Protein AF-C7S705-F1 (afdb_monomer_lite)

pLDDT: mean 89.59, std 7.22, range [69.94, 96.56]

Foldseek 3Di:
DDKADAPVDLQWIWDFDDDPNDGPWIFIAGPVPRHTDDTDPDDDGDDDD

Sequence (49 aa):
VIYVFPAESDSEALRIELFDGEVEKITLFDPLTGETMRNLMRFTVYPKT

InterPro domains:
  IPR027417 P-loop containing nucleoside triphosphate hydrolase [SSF52540] (2-48)
  IPR041471 UvrB, interaction domain [PF17757] (1-49)

Radius of gyration: 10.85 Å; chains: 1; bounding box: 23×23×29 Å

Structure (mmCIF, N/CA/C/O backbone):
data_AF-C7S705-F1
#
_entry.id   AF-C7S705-F1
#
loop_
_atom_site.group_PDB
_atom_site.id
_atom_site.type_symbol
_atom_site.label_atom_id
_atom_site.label_alt_id
_atom_site.label_comp_id
_atom_site.label_asym_id
_atom_site.label_entity_id
_atom_site.label_seq_id
_atom_site.pdbx_PDB_ins_code
_atom_site.Cartn_x
_atom_site.Cartn_y
_atom_site.Cartn_z
_atom_site.occupancy
_atom_site.B_iso_or_equiv
_atom_site.auth_seq_id
_atom_site.auth_comp_id
_atom_site.auth_asym_id
_atom_site.auth_atom_id
_atom_site.pdbx_PDB_model_num
ATOM 1 N N . VAL A 1 1 ? -8.317 -3.654 2.326 1.00 85.12 1 VAL A N 1
ATOM 2 C CA . VAL A 1 1 ? -6.900 -3.706 1.895 1.00 85.12 1 VAL A CA 1
ATOM 3 C C . VAL A 1 1 ? -6.866 -3.756 0.380 1.00 85.12 1 VAL A C 1
ATOM 5 O O . VAL A 1 1 ? -7.621 -4.531 -0.194 1.00 85.12 1 VAL A O 1
ATOM 8 N N . ILE A 1 2 ? -6.050 -2.913 -0.246 1.00 91.56 2 ILE A N 1
ATOM 9 C CA . ILE A 1 2 ? -5.855 -2.848 -1.699 1.00 91.56 2 ILE A CA 1
ATOM 10 C C . ILE A 1 2 ? -4.395 -3.181 -2.000 1.00 91.56 2 ILE A C 1
ATOM 12 O O . ILE A 1 2 ? -3.495 -2.676 -1.330 1.00 91.56 2 ILE A O 1
ATOM 16 N N . TYR A 1 3 ? -4.171 -4.014 -3.015 1.00 88.88 3 TYR A N 1
ATOM 17 C CA . TYR A 1 3 ? -2.843 -4.329 -3.532 1.00 88.88 3 TYR A CA 1
ATOM 18 C C . TYR A 1 3 ? -2.664 -3.715 -4.915 1.00 88.88 3 TYR A C 1
ATOM 20 O O . TYR A 1 3 ? -3.516 -3.894 -5.784 1.00 88.88 3 TYR A O 1
ATOM 28 N N . VAL A 1 4 ? -1.559 -3.002 -5.113 1.00 89.75 4 VAL A N 1
ATOM 29 C CA . VAL A 1 4 ? -1.164 -2.442 -6.406 1.00 89.75 4 VAL A CA 1
ATOM 30 C C . VAL A 1 4 ? 0.159 -3.075 -6.812 1.00 89.75 4 VAL A C 1
ATOM 32 O O . VAL A 1 4 ? 1.125 -3.025 -6.054 1.00 89.75 4 VAL A O 1
ATOM 35 N N . PHE A 1 5 ? 0.188 -3.652 -8.011 1.00 87.88 5 PHE A N 1
ATOM 36 C CA . PHE A 1 5 ? 1.375 -4.244 -8.625 1.00 87.88 5 PHE A CA 1
ATOM 37 C C . PHE A 1 5 ? 1.856 -3.286 -9.722 1.00 87.88 5 PHE A C 1
ATOM 39 O O . PHE A 1 5 ? 1.216 -3.214 -10.778 1.00 87.88 5 PHE A O 1
ATOM 46 N N . PRO A 1 6 ? 2.893 -2.468 -9.458 1.00 78.56 6 PRO A N 1
ATOM 47 C CA . PRO A 1 6 ? 3.365 -1.472 -10.408 1.00 78.56 6 PRO A CA 1
ATOM 48 C C . PRO A 1 6 ? 3.912 -2.146 -11.664 1.00 78.56 6 PRO A C 1
ATOM 50 O O . PRO A 1 6 ? 4.628 -3.135 -11.591 1.00 78.56 6 PRO A O 1
ATOM 53 N N . ALA A 1 7 ? 3.633 -1.576 -12.832 1.00 75.06 7 ALA A N 1
ATOM 54 C CA . ALA A 1 7 ? 4.164 -2.099 -14.091 1.00 75.06 7 ALA A CA 1
ATOM 55 C C . ALA A 1 7 ? 5.688 -1.968 -14.230 1.00 75.06 7 ALA A C 1
ATOM 57 O O . ALA A 1 7 ? 6.278 -2.606 -15.095 1.00 75.06 7 ALA A O 1
ATOM 58 N N . GLU A 1 8 ? 6.288 -1.092 -13.426 1.00 70.50 8 GLU A N 1
ATOM 59 C CA . GLU A 1 8 ? 7.717 -0.777 -13.410 1.00 70.50 8 GLU A CA 1
ATOM 60 C C . GLU A 1 8 ? 8.529 -1.654 -12.445 1.00 70.50 8 GLU A C 1
ATOM 62 O O . GLU A 1 8 ? 9.756 -1.623 -12.499 1.00 70.50 8 GLU A O 1
ATOM 67 N N . SER A 1 9 ? 7.871 -2.420 -11.564 1.00 69.94 9 SER A N 1
ATOM 68 C CA . SER A 1 9 ? 8.542 -3.231 -10.547 1.00 69.94 9 SER A CA 1
ATOM 69 C C . SER A 1 9 ? 7.853 -4.580 -10.377 1.00 69.94 9 SER A C 1
ATOM 71 O O . SER A 1 9 ? 6.751 -4.664 -9.839 1.00 69.94 9 SER A O 1
ATOM 73 N N . ASP A 1 10 ? 8.537 -5.643 -10.803 1.00 70.94 10 ASP A N 1
ATOM 74 C CA . ASP A 1 10 ? 8.110 -7.027 -10.563 1.00 70.94 10 ASP A CA 1
ATOM 75 C C . ASP A 1 10 ? 8.504 -7.519 -9.155 1.00 70.94 10 ASP A C 1
ATOM 77 O O . ASP A 1 10 ? 7.985 -8.527 -8.675 1.00 70.94 10 ASP A O 1
ATOM 81 N N . SER A 1 11 ? 9.420 -6.806 -8.485 1.00 80.75 11 SER A N 1
ATOM 82 C CA . SER A 1 11 ? 10.024 -7.223 -7.211 1.00 80.75 11 SER A CA 1
ATOM 83 C C . SER A 1 11 ? 9.322 -6.660 -5.975 1.00 80.75 11 SER A C 1
ATOM 85 O O . SER A 1 11 ? 9.491 -7.192 -4.882 1.00 80.75 11 SER A O 1
ATOM 87 N N . GLU A 1 12 ? 8.558 -5.575 -6.112 1.00 88.50 12 GLU A N 1
ATOM 88 C CA . GLU A 1 12 ? 7.905 -4.901 -4.988 1.00 88.50 12 GLU A CA 1
ATOM 89 C C . GLU A 1 12 ? 6.457 -4.548 -5.347 1.00 88.50 12 GLU A C 1
ATOM 91 O O . GLU A 1 12 ? 6.181 -3.992 -6.409 1.00 88.50 12 GLU A O 1
ATOM 96 N N . ALA A 1 13 ? 5.529 -4.813 -4.431 1.00 92.94 13 ALA A N 1
ATOM 97 C CA . ALA A 1 13 ? 4.131 -4.419 -4.546 1.00 92.94 13 ALA A CA 1
ATOM 98 C C . ALA A 1 13 ? 3.731 -3.460 -3.421 1.00 92.94 13 ALA A C 1
ATOM 100 O O . ALA A 1 13 ? 4.297 -3.458 -2.325 1.00 92.94 13 ALA A O 1
ATOM 101 N N . LEU A 1 14 ? 2.721 -2.637 -3.693 1.00 94.06 14 LEU A N 1
ATOM 102 C CA . LEU A 1 14 ? 2.179 -1.671 -2.746 1.00 94.06 14 LEU A CA 1
ATOM 103 C C . LEU A 1 14 ? 0.934 -2.247 -2.067 1.00 94.06 14 LEU A C 1
ATOM 105 O O . LEU A 1 14 ? -0.011 -2.674 -2.730 1.00 94.06 14 LEU A O 1
ATOM 109 N N . ARG A 1 15 ? 0.905 -2.221 -0.736 1.00 95.31 15 ARG A N 1
ATOM 110 C CA . ARG A 1 15 ? -0.263 -2.532 0.093 1.00 95.31 15 ARG A CA 1
ATOM 111 C C . ARG A 1 15 ? -0.808 -1.239 0.681 1.00 95.31 15 ARG A C 1
ATOM 113 O O . ARG A 1 15 ? -0.078 -0.518 1.357 1.00 95.31 15 ARG A O 1
ATOM 120 N N . ILE A 1 16 ? -2.087 -0.979 0.438 1.00 95.94 16 ILE A N 1
ATOM 121 C CA . ILE A 1 16 ? -2.830 0.158 0.982 1.00 95.94 16 ILE A CA 1
ATOM 122 C C . ILE A 1 16 ? -3.888 -0.391 1.939 1.00 95.94 16 ILE A C 1
ATOM 124 O O . ILE A 1 16 ? -4.814 -1.110 1.544 1.00 95.94 16 ILE A O 1
ATOM 128 N N . GLU A 1 17 ? -3.734 -0.077 3.216 1.00 96.06 17 GLU A N 1
ATOM 129 C CA . GLU A 1 17 ? -4.693 -0.404 4.266 1.00 96.06 17 GLU A CA 1
ATOM 130 C C . GLU A 1 17 ? -5.640 0.788 4.430 1.00 96.06 17 GLU A C 1
ATOM 132 O O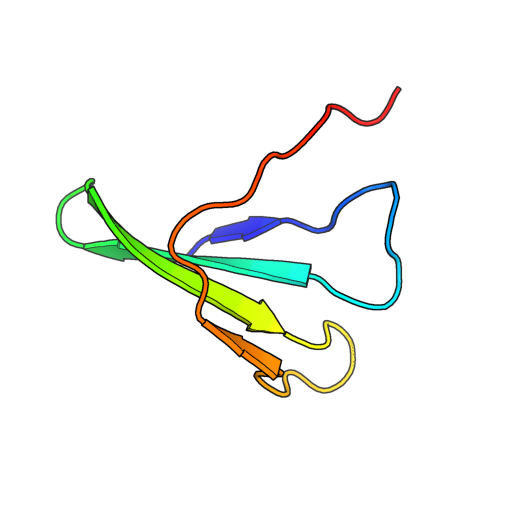 . GLU A 1 17 ? -5.203 1.937 4.506 1.00 96.06 17 GLU A O 1
ATOM 137 N N . LEU A 1 18 ? -6.943 0.503 4.396 1.00 95.69 18 LEU A N 1
ATOM 138 C CA . LEU A 1 18 ? -8.000 1.506 4.466 1.00 95.69 18 LEU A CA 1
ATOM 139 C C . LEU A 1 18 ? -8.789 1.300 5.753 1.00 95.69 18 LEU A C 1
ATOM 141 O O . LEU A 1 18 ? -9.159 0.160 6.050 1.00 95.69 18 LEU A O 1
ATOM 145 N N . PHE A 1 19 ? -9.107 2.394 6.434 1.00 95.75 19 PHE A N 1
ATOM 146 C CA . PHE A 1 19 ? -10.005 2.419 7.580 1.00 95.75 19 PHE A CA 1
ATOM 147 C C . PHE A 1 19 ? -10.989 3.574 7.406 1.00 95.75 19 PHE A C 1
ATOM 149 O O . PHE A 1 19 ? -10.585 4.691 7.111 1.00 95.75 19 PHE A O 1
ATOM 156 N N . ASP A 1 20 ? -12.283 3.277 7.507 1.00 95.06 20 ASP A N 1
ATOM 157 C CA . ASP A 1 20 ? -13.368 4.258 7.335 1.00 95.06 20 ASP A CA 1
ATOM 158 C C . ASP A 1 20 ? -13.275 5.116 6.049 1.00 95.06 20 ASP A C 1
ATOM 160 O O . ASP A 1 20 ? -13.588 6.301 6.023 1.00 95.06 20 A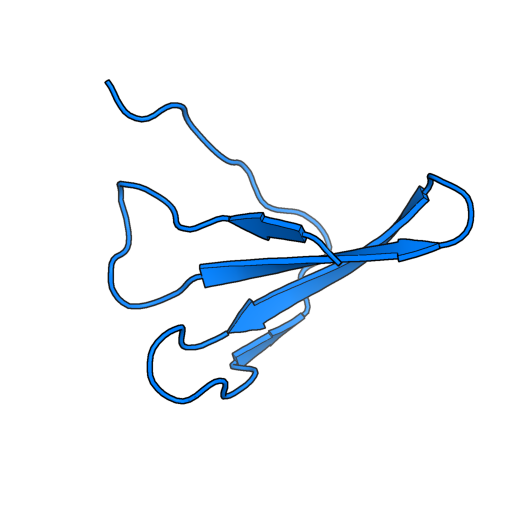SP A O 1
ATOM 164 N N . GLY A 1 21 ? -12.806 4.516 4.948 1.00 92.50 21 GLY A N 1
ATOM 165 C CA . GLY A 1 21 ? -12.634 5.205 3.661 1.00 92.50 21 GLY A CA 1
ATOM 166 C C . GLY A 1 21 ? -11.358 6.048 3.541 1.00 92.50 21 GLY A C 1
ATOM 167 O O . GLY A 1 21 ? -11.071 6.542 2.450 1.00 92.50 21 GLY A O 1
ATOM 168 N N . GLU A 1 22 ? -10.558 6.153 4.602 1.00 93.94 22 GLU A N 1
ATOM 169 C CA . GLU A 1 22 ? -9.271 6.846 4.607 1.00 93.94 22 GLU A CA 1
ATOM 170 C C . GLU A 1 22 ? -8.092 5.873 4.502 1.00 93.94 22 GLU A C 1
ATOM 172 O O . GLU A 1 22 ? -8.175 4.701 4.880 1.00 93.94 22 GLU A O 1
ATOM 177 N N . VAL A 1 23 ? -6.970 6.361 3.962 1.00 94.38 23 VAL A N 1
ATOM 178 C CA . VAL A 1 23 ? -5.716 5.600 3.915 1.00 94.38 23 VAL A CA 1
ATOM 179 C C . VAL A 1 23 ? -5.072 5.628 5.292 1.00 94.38 23 VAL A C 1
ATOM 181 O O . VAL A 1 23 ? -4.545 6.651 5.715 1.00 94.38 23 VAL A O 1
ATOM 184 N N . GLU A 1 24 ? -5.074 4.480 5.959 1.00 95.69 24 GLU A N 1
ATOM 185 C CA . GLU A 1 24 ? -4.460 4.317 7.275 1.00 95.69 24 GLU A CA 1
ATOM 186 C C . GLU A 1 24 ? -2.961 4.017 7.148 1.00 95.69 24 GLU A C 1
ATOM 188 O O . GLU A 1 24 ? -2.142 4.539 7.907 1.00 95.69 24 GLU A O 1
ATOM 193 N N . LYS A 1 25 ? -2.578 3.183 6.170 1.00 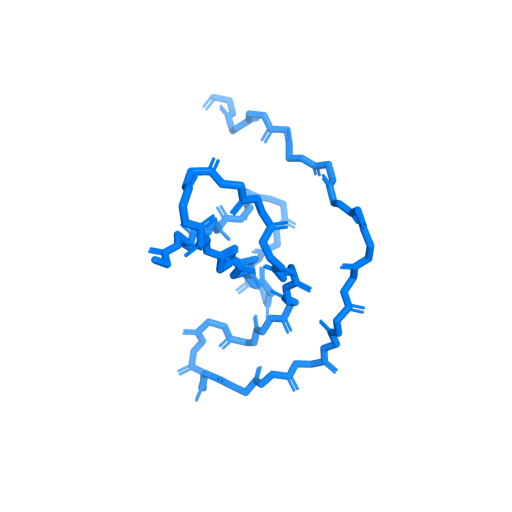95.31 25 LYS A N 1
ATOM 194 C CA . LYS A 1 25 ? -1.189 2.738 6.023 1.00 95.31 25 LYS A CA 1
ATOM 195 C C . LYS A 1 25 ? -0.831 2.339 4.599 1.00 95.31 25 LYS A C 1
ATOM 197 O O . LYS A 1 25 ? -1.617 1.719 3.884 1.00 95.31 25 LYS A O 1
ATOM 202 N N . ILE A 1 26 ? 0.397 2.679 4.214 1.00 96.19 26 ILE A N 1
ATOM 203 C CA . ILE A 1 26 ? 1.000 2.319 2.932 1.00 96.19 26 ILE A CA 1
ATOM 204 C C . ILE A 1 26 ? 2.282 1.538 3.210 1.00 96.19 26 ILE A C 1
ATOM 206 O O . ILE A 1 26 ? 3.167 2.003 3.933 1.00 96.19 26 ILE A O 1
ATOM 210 N N . THR A 1 27 ? 2.400 0.360 2.610 1.00 96.56 27 T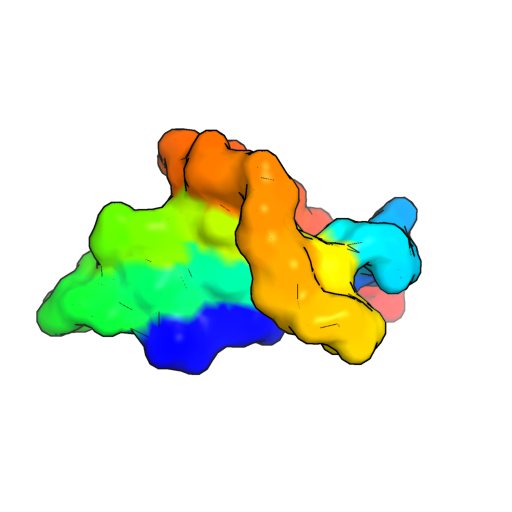HR A N 1
ATOM 211 C CA . THR A 1 27 ? 3.523 -0.549 2.836 1.00 96.56 27 THR A CA 1
ATOM 212 C C . THR A 1 27 ? 4.008 -1.131 1.515 1.00 96.56 27 THR A C 1
ATOM 214 O O . THR A 1 27 ? 3.203 -1.620 0.726 1.00 96.56 27 THR A O 1
ATOM 217 N N . LEU A 1 28 ? 5.322 -1.110 1.287 1.00 94.75 28 LEU A N 1
ATOM 218 C CA . LEU A 1 28 ? 5.949 -1.925 0.248 1.00 94.75 28 LEU A CA 1
ATOM 219 C C . LEU A 1 28 ? 6.224 -3.319 0.795 1.00 94.75 28 LEU A C 1
ATOM 221 O O . LEU A 1 28 ? 6.721 -3.468 1.917 1.00 94.75 28 LEU A O 1
ATOM 225 N N . PHE A 1 29 ? 5.8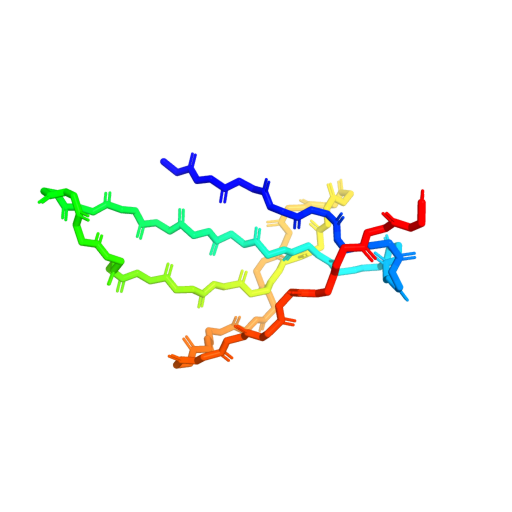95 -4.325 0.002 1.00 94.88 29 PHE A N 1
ATOM 226 C CA . PHE A 1 29 ? 6.081 -5.721 0.355 1.00 94.88 29 PHE A CA 1
ATOM 227 C C . PHE A 1 29 ? 6.504 -6.533 -0.869 1.00 94.88 29 PHE A C 1
ATOM 229 O O . PHE A 1 29 ? 6.218 -6.152 -2.005 1.00 94.88 29 PHE A O 1
ATOM 236 N N . ASP A 1 30 ? 7.172 -7.654 -0.626 1.00 92.25 30 ASP A N 1
ATOM 237 C CA . ASP A 1 30 ? 7.488 -8.635 -1.658 1.00 92.25 30 ASP A CA 1
ATOM 238 C C . ASP A 1 30 ? 6.195 -9.376 -2.061 1.00 92.25 30 ASP A C 1
ATOM 240 O O . ASP A 1 30 ? 5.555 -10.000 -1.204 1.00 92.25 30 ASP A O 1
ATOM 244 N N . PRO A 1 31 ? 5.770 -9.319 -3.335 1.00 90.56 31 PRO A N 1
ATOM 245 C CA . PRO A 1 31 ? 4.527 -9.943 -3.776 1.00 90.56 31 PRO A CA 1
ATOM 246 C C . PRO A 1 31 ? 4.569 -11.477 -3.814 1.00 90.56 31 PRO A C 1
ATOM 248 O O . PRO A 1 31 ? 3.509 -12.104 -3.791 1.00 90.56 31 PRO A O 1
ATOM 251 N N . LEU A 1 32 ? 5.757 -12.083 -3.882 1.00 89.44 32 LEU A N 1
ATOM 252 C CA . LEU A 1 32 ? 5.955 -13.529 -3.949 1.00 89.44 32 LEU A CA 1
ATOM 253 C C . LEU A 1 32 ? 5.976 -14.158 -2.552 1.00 89.44 32 LEU A C 1
ATOM 255 O O . LEU A 1 32 ? 5.376 -15.211 -2.343 1.00 89.44 32 LEU A O 1
ATOM 259 N N . THR A 1 33 ? 6.659 -13.522 -1.598 1.00 91.25 33 THR A N 1
ATOM 260 C CA . THR A 1 33 ? 6.828 -14.049 -0.231 1.00 91.25 33 THR A CA 1
ATOM 261 C C . THR A 1 33 ? 5.846 -13.449 0.776 1.00 91.25 33 THR A C 1
ATOM 263 O O . THR A 1 33 ? 5.577 -14.054 1.814 1.00 91.25 33 THR A O 1
ATOM 266 N N . GLY A 1 34 ? 5.285 -12.272 0.485 1.00 90.06 34 GLY A N 1
ATOM 267 C CA . GLY A 1 34 ? 4.427 -11.518 1.399 1.00 90.06 34 GLY A CA 1
ATOM 268 C C . GLY A 1 34 ? 5.191 -10.707 2.450 1.00 90.06 34 GLY A C 1
ATOM 269 O O . GLY A 1 34 ? 4.554 -10.066 3.295 1.00 90.06 34 GLY A O 1
ATOM 270 N N . GLU A 1 35 ? 6.526 -10.720 2.415 1.00 93.81 35 GLU A N 1
ATOM 271 C CA . GLU A 1 35 ? 7.371 -10.028 3.383 1.00 93.81 35 GLU A CA 1
ATOM 272 C C . GLU A 1 35 ? 7.191 -8.510 3.292 1.00 93.81 35 GLU A C 1
ATOM 274 O O . GLU A 1 35 ? 7.290 -7.909 2.224 1.00 93.81 35 GLU A O 1
ATOM 279 N N . THR A 1 36 ? 6.929 -7.871 4.431 1.00 93.69 36 THR A N 1
ATOM 280 C CA . THR A 1 36 ? 6.843 -6.411 4.511 1.00 93.69 36 THR A CA 1
ATOM 281 C C . THR A 1 36 ? 8.240 -5.810 4.528 1.00 93.69 36 THR A C 1
ATOM 283 O O . THR A 1 36 ? 8.990 -6.031 5.472 1.00 93.69 36 THR A O 1
ATOM 286 N N . MET A 1 37 ? 8.553 -4.991 3.528 1.00 91.69 37 MET A N 1
ATOM 287 C CA . MET A 1 37 ? 9.858 -4.348 3.404 1.00 91.69 37 MET A CA 1
ATOM 288 C C . MET A 1 37 ? 9.914 -3.028 4.176 1.00 91.69 37 MET A C 1
ATOM 290 O O . MET A 1 37 ? 10.790 -2.824 5.013 1.00 91.69 37 MET A O 1
ATOM 294 N N . ARG A 1 38 ? 8.984 -2.101 3.906 1.00 93.81 38 ARG A N 1
ATOM 295 C CA . ARG A 1 38 ? 8.971 -0.775 4.554 1.00 93.81 38 ARG A CA 1
ATOM 296 C C . ARG A 1 38 ? 7.613 -0.090 4.504 1.00 93.81 38 ARG A C 1
ATOM 298 O O . ARG A 1 38 ? 6.857 -0.248 3.548 1.00 93.81 38 ARG A O 1
ATOM 305 N N . ASN A 1 39 ? 7.349 0.737 5.512 1.00 95.06 39 ASN A N 1
ATOM 306 C CA . ASN A 1 39 ? 6.201 1.642 5.535 1.00 95.06 39 ASN A CA 1
ATOM 307 C C . ASN A 1 39 ? 6.549 2.967 4.855 1.00 95.06 39 ASN A C 1
ATOM 309 O O . ASN A 1 39 ? 7.666 3.467 4.994 1.00 95.06 39 ASN A O 1
ATOM 313 N N . LEU A 1 40 ? 5.584 3.537 4.140 1.00 93.81 40 LEU A N 1
ATOM 314 C CA . LEU A 1 40 ? 5.736 4.776 3.388 1.00 93.81 40 LEU A CA 1
ATOM 315 C C . LEU A 1 40 ? 4.661 5.786 3.790 1.00 93.81 40 LEU A C 1
ATOM 317 O O . LEU A 1 40 ? 3.527 5.420 4.078 1.00 93.81 40 LEU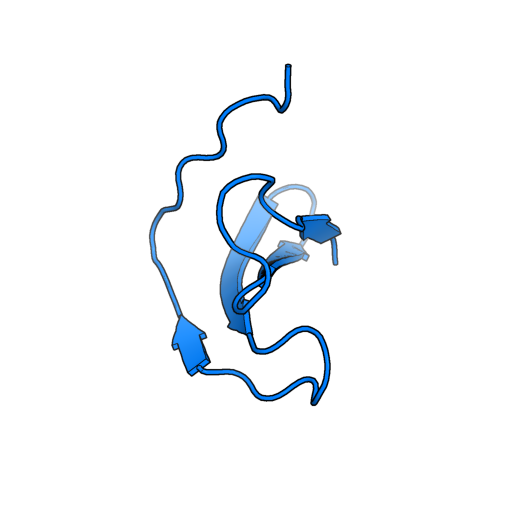 A O 1
ATOM 321 N N . MET A 1 41 ? 5.007 7.073 3.745 1.00 93.50 41 MET A N 1
ATOM 322 C CA . MET A 1 41 ? 4.031 8.162 3.900 1.00 93.50 41 MET A CA 1
ATOM 323 C C . MET A 1 41 ? 3.328 8.501 2.580 1.00 93.50 41 MET A C 1
ATOM 325 O O . MET A 1 41 ? 2.237 9.060 2.576 1.00 93.50 41 MET A O 1
ATOM 329 N N . ARG A 1 42 ? 3.973 8.203 1.445 1.00 93.38 42 ARG A N 1
ATOM 330 C CA . ARG A 1 42 ? 3.478 8.513 0.103 1.00 93.38 42 ARG A CA 1
ATOM 331 C C . ARG A 1 42 ? 4.096 7.565 -0.920 1.00 93.38 42 ARG A C 1
ATOM 333 O O . ARG A 1 42 ? 5.268 7.217 -0.805 1.00 93.38 42 ARG A O 1
ATOM 340 N N . PHE A 1 43 ? 3.319 7.215 -1.940 1.00 91.06 43 PHE A N 1
ATOM 341 C CA . PHE A 1 43 ? 3.774 6.506 -3.134 1.00 91.06 43 PHE A CA 1
ATOM 342 C C . PHE A 1 43 ? 3.043 7.076 -4.356 1.00 91.06 43 PHE A C 1
ATOM 344 O O . PHE A 1 43 ? 1.874 7.449 -4.246 1.00 91.06 43 PHE A O 1
ATOM 351 N N . THR A 1 44 ? 3.716 7.170 -5.500 1.00 90.62 44 THR A N 1
ATOM 352 C CA . THR A 1 44 ? 3.107 7.635 -6.754 1.00 90.62 44 THR A CA 1
ATOM 353 C C . THR A 1 44 ? 2.987 6.448 -7.695 1.00 90.62 44 THR A C 1
ATOM 355 O O . THR A 1 44 ? 3.986 5.800 -7.975 1.00 90.62 44 THR A O 1
ATOM 358 N N . VAL A 1 45 ? 1.775 6.167 -8.172 1.00 87.50 45 VAL A N 1
ATOM 359 C CA . VAL A 1 45 ? 1.518 5.103 -9.151 1.00 87.50 45 VAL A CA 1
ATOM 360 C C . VAL A 1 45 ? 1.271 5.745 -10.508 1.00 87.50 45 VAL A C 1
ATOM 362 O O . VAL A 1 45 ? 0.406 6.614 -10.630 1.00 87.50 45 VAL A O 1
ATOM 365 N N . TYR A 1 46 ? 2.007 5.301 -11.522 1.00 86.38 46 TYR A N 1
ATOM 366 C CA . TYR A 1 46 ? 1.771 5.682 -12.910 1.00 86.38 46 TYR A CA 1
ATOM 367 C C . TYR A 1 46 ? 0.982 4.580 -13.637 1.00 86.38 46 TYR A C 1
ATOM 369 O O . TYR A 1 46 ? 1.167 3.398 -13.334 1.00 86.38 46 TYR A O 1
ATOM 377 N N . PRO A 1 47 ? 0.088 4.928 -14.580 1.00 85.81 47 PRO A N 1
ATOM 378 C CA . PRO A 1 47 ? -0.613 3.936 -15.388 1.00 85.81 47 PRO A CA 1
ATOM 379 C C . PRO A 1 47 ? 0.359 3.045 -16.169 1.00 85.81 47 PRO A C 1
ATOM 381 O O . PRO A 1 47 ? 1.328 3.538 -16.750 1.00 85.81 47 PRO A O 1
ATOM 384 N N . LYS A 1 48 ? 0.060 1.743 -16.237 1.00 77.81 48 LYS A N 1
ATOM 385 C CA . LYS A 1 48 ? 0.629 0.874 -17.275 1.00 77.81 48 LYS A CA 1
ATOM 386 C C . LYS A 1 48 ? 0.015 1.279 -18.618 1.00 77.81 48 LYS A C 1
ATOM 388 O O . LYS A 1 48 ? -1.174 1.592 -18.645 1.00 77.81 48 LYS A O 1
ATOM 393 N N . THR A 1 49 ? 0.831 1.316 -19.671 1.00 76.19 49 THR A N 1
ATOM 394 C CA . THR A 1 49 ? 0.415 1.660 -21.043 1.00 76.19 49 THR A CA 1
ATOM 395 C C . THR A 1 49 ? -0.784 0.842 -21.504 1.00 76.19 49 THR A C 1
ATOM 397 O O . THR A 1 49 ? -0.829 -0.363 -21.160 1.00 76.19 49 THR A O 1
#

Organism: NCBI:txid487704

Secondary structure (DSSP, 8-state):
-EEE--TT-SS-EEEEEEETTEEEEEEEE-TTT--EEEEES----PPP-